Protein AF-A0A2E2PIN6-F1 (afdb_monomer)

Sequence (85 aa):
MGRSKAQLITNMAFKMMTQNPATAQDVYAALREQGFYYLPTVREITFALRTDKRFFELGKVKVGSLVRSRSHDVCLWGRIDINYN

Nearest PDB structures (foldseek):
  2od5-assembly1_A  TM=7.035E-01  e=4.214E-05  uncultured marine organism
  8apo-assembly1_Xf  TM=6.178E-01  e=2.715E-02  Polytomella magna
  2zfw-assembly1_B  TM=6.276E-01  e=1.391E-01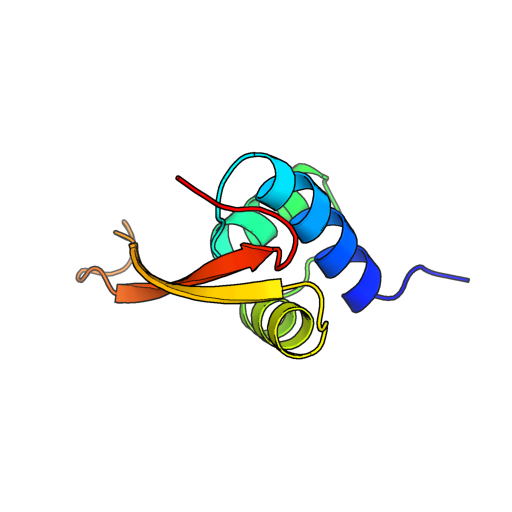  Synechococcus sp.
  2zfw-assembly1_A  TM=6.300E-01  e=2.567E-01  Synechococcus sp.
  8zwa-assembly1_A  TM=5.728E-01  e=4.186E+00  Arabidopsis thaliana

Secondary structure (DSSP, 8-state):
-PPPHHHHHHHHHHHHTTTS-EEHHHHHHHHHHTT-SSPPPHHHHHHHHHHSTTEEEEEEEEE--SSSSS-EEEEEEEETT----

pLDDT: mean 84.62, std 12.47, range [41.91, 94.88]

Mean predicted aligned error: 5.85 Å

Foldseek 3Di:
DDDDPLNLLVVLCVVVQVVHWDFLVRSQVVVVVVPDPDGDDSVRSVVSQVVDPQKDFPFWDFDDDPVDPGTDTTTTMHGPVDDPD

Solvent-accessible surface area (backbone atoms only — not comparable to full-atom values): 5138 Å² total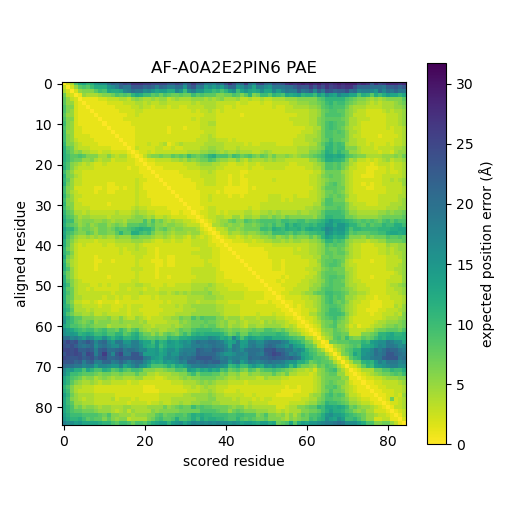; per-residue (Å²): 134,79,80,50,73,55,56,56,47,53,54,50,42,52,61,55,34,69,80,43,72,40,34,40,61,54,48,41,50,56,48,57,74,71,63,54,91,78,73,70,50,53,65,57,40,46,51,41,44,73,69,38,85,58,38,45,80,77,47,71,43,75,48,79,44,100,88,40,101,58,63,44,77,40,61,29,31,33,36,74,91,57,85,90,123

Radius of gyration: 12.96 Å; Cα contacts (8 Å, |Δi|>4): 110; chains: 1; bounding box: 38×26×31 Å

Structure (mmCIF, N/CA/C/O backbone):
data_AF-A0A2E2PIN6-F1
#
_entry.id   AF-A0A2E2PIN6-F1
#
loop_
_atom_site.group_PDB
_atom_site.id
_atom_site.type_symbol
_atom_site.label_atom_id
_atom_site.label_alt_id
_atom_site.label_comp_id
_atom_site.label_asym_id
_atom_site.label_entity_id
_atom_site.label_seq_id
_atom_site.pdbx_PDB_ins_code
_atom_site.Cartn_x
_atom_site.Cartn_y
_atom_site.Cartn_z
_atom_site.occupancy
_atom_site.B_iso_or_equiv
_atom_site.auth_seq_id
_atom_site.auth_comp_id
_atom_site.auth_asym_id
_atom_site.auth_atom_id
_atom_site.pdbx_PDB_model_num
ATOM 1 N N . MET A 1 1 ? 22.810 -8.763 -6.083 1.00 41.91 1 MET A N 1
ATOM 2 C CA . MET A 1 1 ? 21.435 -9.287 -5.927 1.00 41.91 1 MET A CA 1
ATOM 3 C C . MET A 1 1 ? 20.483 -8.102 -5.849 1.00 41.91 1 MET A C 1
ATOM 5 O O . MET A 1 1 ? 20.526 -7.372 -4.867 1.00 41.91 1 MET A O 1
ATOM 9 N N . GLY A 1 2 ? 19.724 -7.824 -6.911 1.00 52.59 2 GLY A N 1
ATOM 10 C CA . GLY A 1 2 ? 18.766 -6.713 -6.914 1.00 52.59 2 GLY A CA 1
ATOM 11 C C . GLY A 1 2 ? 17.619 -7.001 -5.946 1.00 52.59 2 GLY A C 1
ATOM 12 O O . GLY A 1 2 ? 17.105 -8.118 -5.932 1.00 52.59 2 GLY A O 1
ATOM 13 N N . ARG A 1 3 ? 17.234 -6.022 -5.119 1.00 60.50 3 ARG A N 1
ATOM 14 C CA . ARG A 1 3 ? 16.026 -6.128 -4.283 1.00 60.50 3 ARG A CA 1
ATOM 15 C C . ARG A 1 3 ? 14.835 -6.428 -5.194 1.00 60.50 3 ARG A C 1
ATOM 17 O O . ARG A 1 3 ? 14.687 -5.781 -6.231 1.00 60.50 3 ARG A O 1
ATOM 24 N N . SER A 1 4 ? 14.007 -7.408 -4.835 1.00 80.94 4 SER A N 1
ATOM 25 C CA . SER A 1 4 ? 12.847 -7.750 -5.662 1.00 80.94 4 SER A CA 1
ATOM 26 C C . SER A 1 4 ? 11.865 -6.574 -5.691 1.00 80.94 4 SER A C 1
ATOM 28 O O . SER A 1 4 ? 11.725 -5.842 -4.708 1.00 80.94 4 SER A O 1
ATOM 30 N N . LYS A 1 5 ? 11.154 -6.387 -6.810 1.00 83.12 5 LYS A N 1
ATOM 31 C CA . LYS A 1 5 ? 10.119 -5.345 -6.949 1.00 83.12 5 LYS A CA 1
ATOM 32 C C . LYS A 1 5 ? 9.118 -5.387 -5.779 1.00 83.12 5 LYS A C 1
ATOM 34 O O . LYS A 1 5 ? 8.741 -4.345 -5.257 1.00 83.12 5 LYS A O 1
ATOM 39 N N . ALA A 1 6 ? 8.765 -6.590 -5.316 1.00 86.69 6 ALA A N 1
ATOM 40 C CA . ALA A 1 6 ? 7.905 -6.795 -4.153 1.00 86.69 6 ALA A CA 1
ATOM 41 C C . ALA A 1 6 ? 8.515 -6.246 -2.852 1.00 86.69 6 ALA A C 1
ATOM 43 O O . ALA A 1 6 ? 7.826 -5.535 -2.131 1.00 86.69 6 ALA A O 1
ATOM 44 N N . GLN A 1 7 ? 9.800 -6.501 -2.575 1.00 88.94 7 GLN A N 1
ATOM 45 C CA . GLN A 1 7 ? 10.481 -5.946 -1.395 1.00 88.94 7 GLN A CA 1
ATOM 46 C C . GLN A 1 7 ? 10.529 -4.418 -1.410 1.00 88.94 7 GLN A C 1
ATOM 48 O O . GLN A 1 7 ? 10.408 -3.781 -0.370 1.00 88.94 7 GLN A O 1
ATOM 53 N N . LEU A 1 8 ? 10.722 -3.818 -2.583 1.00 90.00 8 LEU A N 1
ATOM 54 C CA . LEU A 1 8 ? 10.728 -2.365 -2.724 1.00 90.00 8 LEU A CA 1
ATOM 55 C C . LEU A 1 8 ? 9.356 -1.770 -2.376 1.00 90.00 8 LEU A C 1
ATOM 57 O O . LEU A 1 8 ? 9.285 -0.803 -1.618 1.00 90.00 8 LEU A O 1
ATOM 61 N N . ILE A 1 9 ? 8.277 -2.396 -2.854 1.00 92.06 9 ILE A N 1
ATOM 62 C CA . ILE A 1 9 ? 6.905 -2.001 -2.519 1.00 92.06 9 ILE A CA 1
ATOM 63 C C . ILE A 1 9 ? 6.646 -2.160 -1.021 1.00 92.06 9 ILE A C 1
ATOM 65 O O . ILE A 1 9 ? 6.194 -1.213 -0.380 1.00 92.06 9 ILE A O 1
ATOM 69 N N . THR A 1 10 ? 6.926 -3.337 -0.455 1.00 92.75 10 THR A N 1
ATOM 70 C CA . THR A 1 10 ? 6.592 -3.627 0.944 1.00 92.75 10 THR A CA 1
ATOM 71 C C . THR A 1 10 ? 7.397 -2.763 1.905 1.00 92.75 10 THR A C 1
ATOM 73 O O . THR A 1 10 ? 6.833 -2.273 2.875 1.00 92.75 10 THR A O 1
ATOM 76 N N . ASN A 1 11 ? 8.668 -2.472 1.617 1.00 92.69 11 ASN A N 1
ATOM 77 C CA . ASN A 1 11 ? 9.469 -1.557 2.434 1.00 92.69 11 ASN A CA 1
ATOM 78 C C . ASN A 1 11 ? 8.921 -0.124 2.410 1.00 92.69 11 ASN A C 1
ATOM 80 O O . ASN A 1 11 ? 8.852 0.525 3.455 1.00 92.69 11 ASN A O 1
ATOM 84 N N . MET A 1 12 ? 8.521 0.371 1.233 1.00 92.12 12 MET A N 1
ATOM 85 C CA . MET A 1 12 ? 7.922 1.701 1.121 1.00 92.12 12 MET A CA 1
ATOM 86 C C . MET A 1 12 ? 6.589 1.765 1.867 1.00 92.12 12 MET A C 1
ATOM 88 O O . MET A 1 12 ? 6.390 2.645 2.703 1.00 92.12 12 MET A O 1
ATOM 92 N N . ALA A 1 13 ? 5.704 0.803 1.611 1.00 93.06 13 ALA A N 1
ATOM 93 C CA . ALA A 1 13 ? 4.412 0.717 2.275 1.00 93.06 13 ALA A CA 1
ATOM 94 C C . ALA A 1 13 ? 4.566 0.624 3.796 1.00 93.06 13 ALA A C 1
ATOM 96 O O . ALA A 1 13 ? 3.881 1.336 4.521 1.00 93.06 13 ALA A O 1
ATOM 97 N N . PHE A 1 14 ? 5.520 -0.172 4.285 1.00 93.88 14 PHE A N 1
ATOM 98 C CA . PHE A 1 14 ? 5.805 -0.295 5.713 1.00 93.88 14 PHE A CA 1
ATOM 99 C C . PHE A 1 14 ? 6.185 1.050 6.337 1.00 93.88 14 PHE A C 1
ATOM 101 O O . PHE A 1 14 ? 5.659 1.410 7.391 1.00 93.88 14 PHE A O 1
ATOM 108 N N . LYS A 1 15 ? 7.057 1.815 5.665 1.00 92.44 15 LYS A N 1
ATOM 109 C CA . LYS A 1 15 ? 7.467 3.152 6.109 1.00 92.44 15 LYS A CA 1
ATOM 110 C C . LYS A 1 15 ? 6.280 4.117 6.138 1.00 92.44 15 LYS A C 1
ATOM 112 O O . LYS A 1 15 ? 6.049 4.742 7.167 1.00 92.44 15 LYS A O 1
ATOM 117 N N . MET A 1 16 ? 5.517 4.206 5.048 1.00 91.38 16 MET A N 1
ATOM 118 C CA . MET A 1 16 ? 4.368 5.118 4.943 1.00 91.38 16 MET A CA 1
ATOM 119 C C . MET A 1 16 ? 3.282 4.792 5.969 1.00 91.38 16 MET A C 1
ATOM 121 O O . MET A 1 16 ? 2.828 5.665 6.703 1.00 91.38 16 MET A O 1
ATOM 125 N N . MET A 1 17 ? 2.938 3.509 6.080 1.00 92.56 17 MET A N 1
ATOM 126 C CA . MET A 1 17 ? 1.862 3.035 6.944 1.00 92.56 17 MET A CA 1
ATOM 127 C C . MET A 1 17 ? 2.235 3.003 8.427 1.00 92.56 17 MET A C 1
ATOM 129 O O . MET A 1 17 ? 1.418 2.601 9.245 1.00 92.56 17 MET A O 1
ATOM 133 N N . THR A 1 18 ? 3.449 3.427 8.798 1.00 89.19 18 THR A N 1
ATOM 134 C CA . THR A 1 18 ? 3.824 3.596 10.213 1.00 89.19 18 THR A CA 1
ATOM 135 C C . THR A 1 18 ? 3.065 4.751 10.864 1.00 89.19 18 THR A C 1
ATOM 137 O O . THR A 1 18 ? 2.794 4.708 12.056 1.00 89.19 18 THR A O 1
ATOM 140 N N . GLN A 1 19 ? 2.750 5.794 10.092 1.00 81.25 19 GLN A N 1
ATOM 141 C CA . GLN A 1 19 ? 2.106 7.000 10.613 1.00 81.25 19 GLN A CA 1
ATOM 142 C C . GLN A 1 19 ? 0.603 6.994 10.352 1.00 81.25 19 GLN A C 1
ATOM 144 O O . GLN A 1 19 ? -0.167 7.255 11.264 1.00 81.25 19 GLN A O 1
ATOM 149 N N . ASN A 1 20 ? 0.193 6.679 9.120 1.00 88.56 20 ASN A N 1
ATOM 150 C CA . ASN A 1 20 ? -1.203 6.717 8.693 1.00 88.56 20 ASN A CA 1
ATOM 151 C C . ASN A 1 20 ? -1.494 5.606 7.679 1.00 88.56 20 ASN A C 1
ATOM 153 O O . ASN A 1 20 ? -0.586 5.223 6.940 1.00 88.56 20 ASN A O 1
ATOM 157 N N . PRO A 1 21 ? -2.742 5.125 7.571 1.00 92.12 21 PRO A N 1
ATOM 158 C CA . PRO A 1 21 ? -3.151 4.252 6.478 1.00 92.12 21 PRO A CA 1
ATOM 159 C C . PRO A 1 21 ? -2.858 4.882 5.114 1.00 92.12 21 PRO A C 1
ATOM 161 O O . PRO A 1 21 ? -2.916 6.103 4.964 1.00 92.12 21 PRO A O 1
ATOM 164 N N . ALA A 1 22 ? -2.585 4.058 4.106 1.00 92.94 22 ALA A N 1
ATOM 165 C CA . ALA A 1 22 ? -2.260 4.541 2.766 1.00 92.94 22 ALA A CA 1
ATOM 166 C C . ALA A 1 22 ? -2.928 3.697 1.681 1.00 92.94 22 ALA A C 1
ATOM 168 O O . ALA A 1 22 ? -3.152 2.495 1.838 1.00 92.94 22 ALA A O 1
ATOM 169 N N . THR A 1 23 ? -3.239 4.313 0.547 1.00 93.75 23 THR A N 1
ATOM 170 C CA . THR A 1 23 ? -3.716 3.596 -0.637 1.00 93.75 23 THR A CA 1
ATOM 171 C C . THR A 1 23 ? -2.543 3.110 -1.490 1.00 93.75 23 THR A C 1
ATOM 173 O O . THR A 1 23 ? -1.411 3.587 -1.392 1.00 93.75 23 THR A O 1
ATOM 176 N N . ALA A 1 24 ? -2.810 2.180 -2.409 1.00 92.31 24 ALA A N 1
ATOM 177 C CA . ALA A 1 24 ? -1.808 1.760 -3.390 1.00 92.31 24 ALA A CA 1
ATOM 178 C C . ALA A 1 24 ? -1.359 2.910 -4.322 1.00 92.31 24 ALA A C 1
ATOM 180 O O . ALA A 1 24 ? -0.257 2.856 -4.869 1.00 92.31 24 ALA A O 1
ATOM 181 N N . GLN A 1 25 ? -2.193 3.943 -4.504 1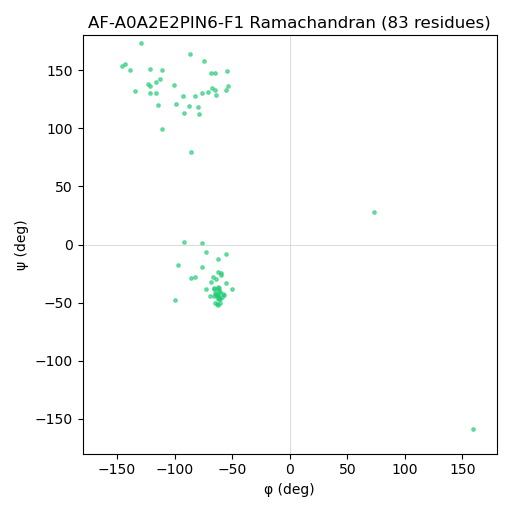.00 91.00 25 GLN A N 1
ATOM 182 C CA . GLN A 1 25 ? -1.833 5.146 -5.261 1.00 91.00 25 GLN A CA 1
ATOM 183 C C . GLN A 1 25 ? -0.844 6.021 -4.488 1.00 91.00 25 GLN A C 1
ATOM 185 O O . GLN A 1 25 ? 0.100 6.527 -5.088 1.00 91.00 25 GLN A O 1
ATOM 190 N N . ASP A 1 26 ? -1.001 6.134 -3.169 1.00 91.62 26 ASP A N 1
ATOM 191 C CA . ASP A 1 26 ? -0.070 6.892 -2.327 1.00 91.62 26 ASP A CA 1
ATOM 192 C C . ASP A 1 26 ? 1.310 6.227 -2.319 1.00 91.62 26 ASP A C 1
ATOM 194 O O . ASP A 1 26 ? 2.328 6.885 -2.523 1.00 91.62 26 ASP A O 1
ATOM 198 N N . VAL A 1 27 ? 1.348 4.895 -2.187 1.00 92.31 27 VAL A N 1
ATOM 199 C CA . VAL A 1 27 ? 2.599 4.124 -2.283 1.00 92.31 27 VAL A CA 1
ATOM 200 C C . VAL A 1 27 ? 3.246 4.303 -3.658 1.00 92.31 27 VAL A C 1
ATOM 202 O O . VAL A 1 27 ? 4.458 4.482 -3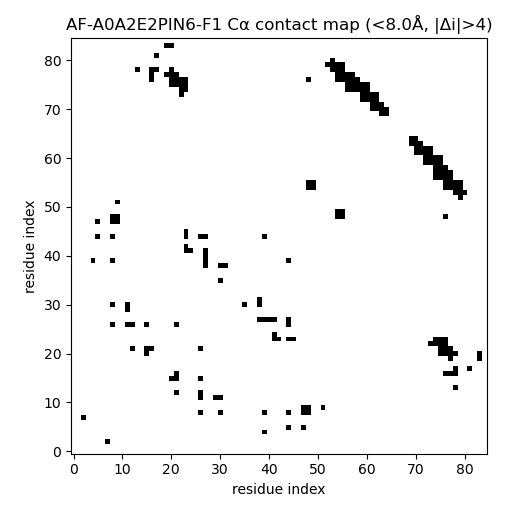.752 1.00 92.31 27 VAL A O 1
ATOM 205 N N . TYR A 1 28 ? 2.454 4.302 -4.733 1.00 92.06 28 TYR A N 1
ATOM 206 C CA . TYR A 1 28 ? 2.948 4.582 -6.081 1.00 92.06 28 TYR A CA 1
ATOM 207 C C . TYR A 1 28 ? 3.560 5.985 -6.192 1.00 92.06 28 TYR A C 1
ATOM 209 O O . TYR A 1 28 ? 4.654 6.132 -6.737 1.00 92.06 28 TYR A O 1
ATOM 217 N N . ALA A 1 29 ? 2.876 7.007 -5.671 1.00 91.00 29 ALA A N 1
ATOM 218 C CA . ALA A 1 29 ? 3.351 8.386 -5.689 1.00 91.00 29 ALA A CA 1
ATOM 219 C C . ALA A 1 29 ? 4.674 8.530 -4.921 1.00 91.00 29 ALA A C 1
ATOM 221 O O . ALA A 1 29 ? 5.638 9.061 -5.468 1.00 91.00 29 ALA A O 1
ATOM 222 N N . ALA A 1 30 ? 4.773 7.941 -3.727 1.00 91.00 30 ALA A N 1
ATOM 223 C CA . ALA A 1 30 ? 6.001 7.955 -2.934 1.00 91.00 30 ALA A CA 1
ATOM 224 C C . ALA A 1 30 ? 7.169 7.237 -3.632 1.00 91.00 30 ALA A C 1
ATOM 226 O O . ALA A 1 30 ? 8.315 7.684 -3.574 1.00 91.00 30 ALA A O 1
ATOM 227 N N . LEU A 1 31 ? 6.901 6.123 -4.324 1.00 90.75 31 LEU A N 1
ATOM 228 C CA . LEU A 1 31 ? 7.918 5.444 -5.132 1.00 90.75 31 LEU A CA 1
ATOM 229 C C . LEU A 1 31 ? 8.361 6.303 -6.320 1.00 90.75 31 LEU A C 1
ATOM 231 O O . LEU A 1 31 ? 9.546 6.323 -6.649 1.00 90.75 31 LEU A O 1
ATOM 235 N N . ARG A 1 32 ? 7.429 7.023 -6.954 1.00 89.69 32 ARG A N 1
ATOM 236 C CA . ARG A 1 32 ? 7.730 7.943 -8.058 1.00 89.69 32 ARG A CA 1
ATOM 237 C C . ARG A 1 32 ? 8.647 9.075 -7.611 1.00 89.69 32 ARG A C 1
ATOM 239 O O . ARG A 1 32 ? 9.601 9.385 -8.317 1.00 89.69 32 ARG A O 1
ATOM 246 N N . GLU A 1 33 ? 8.381 9.655 -6.447 1.00 89.50 33 GLU A N 1
ATOM 247 C CA . GLU A 1 33 ? 9.194 10.733 -5.872 1.00 89.50 33 GLU A CA 1
ATOM 248 C C . GLU A 1 33 ? 10.620 10.286 -5.528 1.00 89.50 33 GLU A C 1
ATOM 250 O O . GLU A 1 33 ? 11.553 11.075 -5.645 1.00 89.50 33 GLU A O 1
ATOM 255 N N . GLN A 1 34 ? 10.824 9.011 -5.182 1.00 85.62 34 GLN A N 1
ATOM 256 C CA . GLN A 1 34 ? 12.166 8.460 -4.949 1.00 85.62 34 GLN A CA 1
ATOM 257 C C . GLN A 1 34 ? 12.994 8.249 -6.228 1.00 85.62 34 GLN A C 1
ATOM 259 O O . GLN A 1 34 ? 14.173 7.912 -6.132 1.00 85.62 34 GLN A O 1
ATOM 264 N N . GLY A 1 35 ? 12.415 8.444 -7.418 1.00 82.75 35 GLY A N 1
ATOM 265 C CA . GLY A 1 35 ? 13.161 8.417 -8.678 1.00 82.75 35 GLY A CA 1
ATOM 266 C C . GLY A 1 35 ? 13.608 7.022 -9.131 1.00 82.75 35 GLY A C 1
ATOM 267 O O . GLY A 1 35 ? 14.622 6.893 -9.816 1.00 82.75 35 GLY A O 1
ATOM 268 N N . PHE A 1 36 ? 12.883 5.959 -8.765 1.00 78.62 36 PHE A N 1
ATOM 269 C CA . PHE A 1 36 ? 13.207 4.612 -9.246 1.00 78.62 36 PHE A CA 1
ATOM 270 C C . PHE A 1 36 ? 13.028 4.491 -10.766 1.00 78.62 36 PHE A C 1
ATOM 272 O O . PHE A 1 36 ? 11.982 4.840 -11.307 1.00 78.62 36 PHE A O 1
ATOM 279 N N . TYR A 1 37 ? 14.022 3.904 -11.443 1.00 71.56 37 TYR A N 1
ATOM 280 C CA . TYR A 1 37 ? 13.990 3.673 -12.894 1.00 71.56 37 TYR A CA 1
ATOM 281 C C . TYR A 1 37 ? 12.853 2.728 -13.322 1.00 71.56 37 TYR A C 1
ATOM 283 O O . TYR A 1 37 ? 12.222 2.928 -14.355 1.00 71.56 37 TYR A O 1
ATOM 291 N N . TYR A 1 38 ? 12.558 1.711 -12.503 1.00 78.81 38 TYR A N 1
ATOM 292 C CA . TYR A 1 38 ? 11.443 0.788 -12.717 1.00 78.81 38 TYR A CA 1
ATOM 293 C C . TYR A 1 38 ? 10.369 1.000 -11.658 1.00 78.81 38 TYR A C 1
ATOM 295 O O . TYR A 1 38 ? 10.465 0.476 -10.545 1.00 78.81 38 TYR A O 1
ATOM 303 N N . LEU A 1 39 ? 9.327 1.742 -12.024 1.00 87.06 39 LEU A N 1
ATOM 304 C CA . LEU A 1 39 ? 8.189 1.970 -11.147 1.00 87.06 39 LEU A CA 1
ATOM 305 C C . LEU A 1 39 ? 7.201 0.791 -11.214 1.00 87.06 39 LEU A C 1
ATOM 307 O O . LEU A 1 39 ? 6.784 0.410 -12.311 1.00 87.06 39 LEU A O 1
ATOM 311 N N . PRO A 1 40 ? 6.803 0.193 -10.078 1.00 89.38 40 PRO A N 1
ATOM 312 C CA . PRO A 1 40 ? 5.724 -0.783 -10.073 1.00 89.38 40 PRO A CA 1
ATOM 313 C C . PRO A 1 40 ? 4.382 -0.113 -10.386 1.00 89.38 40 PRO A C 1
ATOM 315 O O . PRO A 1 40 ? 4.139 1.031 -10.011 1.00 89.38 40 PRO A O 1
ATOM 318 N N . THR A 1 41 ? 3.481 -0.837 -11.042 1.00 91.00 41 THR A N 1
ATOM 319 C CA . THR A 1 41 ? 2.114 -0.352 -11.274 1.00 91.00 41 THR A CA 1
ATOM 320 C C . THR A 1 41 ? 1.284 -0.416 -9.990 1.00 91.00 41 THR A C 1
ATOM 322 O O . THR A 1 41 ? 1.537 -1.235 -9.107 1.00 91.00 41 THR A O 1
ATOM 325 N N . VAL A 1 42 ? 0.211 0.376 -9.907 1.00 90.81 42 VAL A N 1
ATOM 326 C CA . VAL A 1 42 ? -0.743 0.331 -8.777 1.00 90.81 42 VAL A CA 1
ATOM 327 C C . VAL A 1 42 ? -1.311 -1.082 -8.563 1.00 90.81 42 VAL A C 1
ATOM 329 O O . VAL A 1 42 ? -1.541 -1.505 -7.429 1.00 90.81 42 VAL A O 1
ATOM 332 N N . ARG A 1 43 ? -1.486 -1.855 -9.644 1.00 91.00 43 ARG A N 1
ATOM 333 C CA . ARG A 1 43 ? -1.952 -3.245 -9.570 1.00 91.00 43 ARG A CA 1
ATOM 334 C C . ARG A 1 43 ? -0.897 -4.163 -8.956 1.00 91.00 43 ARG A C 1
ATOM 336 O O . ARG A 1 43 ? -1.236 -4.965 -8.093 1.00 91.00 43 ARG A O 1
ATOM 343 N N . GLU A 1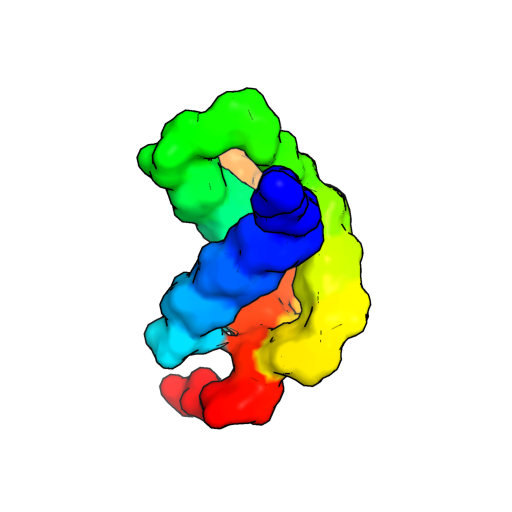 44 ? 0.364 -4.025 -9.360 1.00 92.75 44 GLU A N 1
ATOM 344 C CA . GLU A 1 44 ? 1.484 -4.763 -8.756 1.00 92.75 44 GLU A CA 1
ATOM 345 C C . GLU A 1 44 ? 1.639 -4.425 -7.268 1.00 92.75 44 GLU A C 1
ATOM 347 O O . GLU A 1 44 ? 1.836 -5.327 -6.458 1.00 92.75 44 GLU A O 1
ATOM 352 N N . ILE A 1 45 ? 1.473 -3.150 -6.900 1.00 93.62 45 ILE A N 1
ATOM 353 C CA . ILE A 1 45 ? 1.478 -2.709 -5.500 1.00 93.62 45 ILE A CA 1
ATOM 354 C C . ILE A 1 45 ? 0.361 -3.395 -4.717 1.00 93.62 45 ILE A C 1
ATOM 356 O O . ILE A 1 45 ? 0.615 -4.002 -3.682 1.00 93.62 45 ILE A O 1
ATOM 360 N N . THR A 1 46 ? -0.862 -3.363 -5.246 1.00 93.50 46 THR A N 1
ATOM 361 C CA . THR A 1 46 ? -2.022 -4.011 -4.618 1.00 93.50 46 THR A CA 1
ATOM 362 C C . THR A 1 46 ? -1.785 -5.507 -4.394 1.00 93.50 46 THR A C 1
ATOM 364 O O . THR A 1 46 ? -2.084 -6.027 -3.321 1.00 93.50 46 THR A O 1
ATOM 367 N N . PHE A 1 47 ? -1.217 -6.210 -5.379 1.00 93.62 47 PHE A N 1
ATOM 368 C CA . PHE A 1 47 ? -0.884 -7.627 -5.229 1.00 93.62 47 PHE A CA 1
ATOM 369 C C . PHE A 1 47 ? 0.199 -7.869 -4.176 1.00 93.62 47 PHE A C 1
ATOM 371 O O . PHE A 1 47 ? 0.067 -8.803 -3.385 1.00 93.62 47 PHE A O 1
ATOM 378 N N . ALA A 1 48 ? 1.243 -7.039 -4.140 1.00 93.88 48 ALA A N 1
ATOM 379 C CA . ALA A 1 48 ? 2.306 -7.159 -3.148 1.00 93.88 48 ALA A CA 1
ATOM 380 C C . ALA A 1 48 ? 1.772 -6.956 -1.721 1.00 93.88 48 ALA A C 1
ATOM 382 O O . ALA A 1 48 ? 2.072 -7.765 -0.847 1.00 93.88 48 ALA A O 1
ATOM 383 N N . LEU A 1 49 ? 0.922 -5.944 -1.508 1.00 93.62 49 LEU A N 1
ATOM 384 C CA . LEU A 1 49 ? 0.276 -5.689 -0.215 1.00 93.62 49 LEU A CA 1
ATOM 385 C C . LEU A 1 49 ? -0.642 -6.838 0.202 1.00 93.62 49 LEU A C 1
ATOM 387 O O . 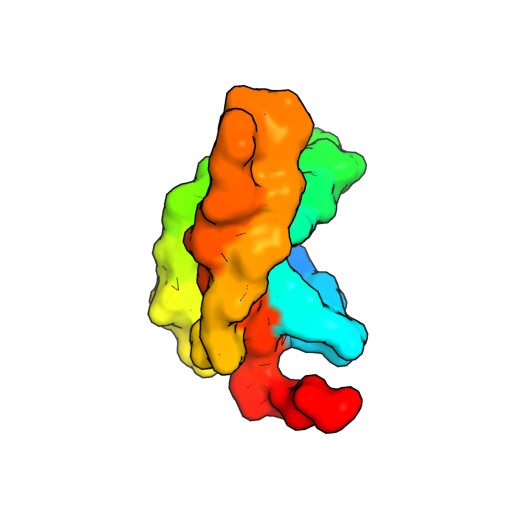LEU A 1 49 ? -0.587 -7.278 1.341 1.00 93.62 49 LEU A O 1
ATOM 391 N N . ARG A 1 50 ? -1.435 -7.379 -0.729 1.00 93.06 50 ARG A N 1
ATOM 392 C CA . ARG A 1 50 ? -2.329 -8.513 -0.451 1.00 93.06 50 ARG A CA 1
ATOM 393 C C . ARG A 1 50 ? -1.578 -9.811 -0.131 1.00 93.06 50 ARG A C 1
ATOM 395 O O . ARG A 1 50 ? -2.123 -10.672 0.550 1.00 93.06 50 ARG A O 1
ATOM 402 N N . THR A 1 51 ? -0.365 -9.974 -0.656 1.00 92.62 51 THR A N 1
ATOM 403 C CA . THR A 1 51 ? 0.443 -11.191 -0.465 1.00 92.62 51 THR A CA 1
ATOM 404 C C . THR A 1 51 ? 1.272 -11.143 0.823 1.00 92.62 51 THR A C 1
ATOM 406 O O . THR A 1 51 ? 1.564 -12.189 1.402 1.00 92.62 51 THR A O 1
ATOM 409 N N . ASP A 1 52 ? 1.663 -9.953 1.290 1.00 92.31 52 ASP A N 1
ATOM 410 C CA . ASP A 1 52 ? 2.448 -9.797 2.518 1.00 92.31 52 ASP A CA 1
ATOM 411 C C . ASP A 1 52 ? 1.531 -9.694 3.748 1.00 92.31 52 ASP A C 1
ATOM 413 O O . ASP A 1 52 ? 0.730 -8.773 3.886 1.00 92.31 52 ASP A O 1
ATOM 417 N N . LYS A 1 53 ? 1.692 -10.643 4.679 1.00 91.69 53 LYS A N 1
ATOM 418 C CA . LYS A 1 53 ? 0.869 -10.798 5.893 1.00 91.69 53 LYS A CA 1
ATOM 419 C C . LYS A 1 53 ? 0.936 -9.610 6.858 1.00 91.69 53 LYS A C 1
ATOM 421 O O . LYS A 1 53 ? 0.159 -9.560 7.806 1.00 91.69 53 LYS A O 1
ATOM 426 N N . ARG A 1 54 ? 1.890 -8.695 6.670 1.00 92.62 54 ARG A N 1
ATOM 427 C CA . ARG A 1 54 ? 2.031 -7.495 7.504 1.00 92.62 54 ARG A CA 1
ATOM 428 C C . ARG A 1 54 ? 0.997 -6.425 7.177 1.00 92.62 54 ARG A C 1
ATOM 430 O O . ARG A 1 54 ? 0.780 -5.550 8.012 1.00 92.62 54 ARG A O 1
ATOM 437 N N . PHE A 1 55 ? 0.376 -6.481 6.001 1.00 94.31 55 PHE A N 1
ATOM 438 C CA . PHE A 1 55 ? -0.607 -5.496 5.569 1.00 94.31 55 PHE A CA 1
ATOM 439 C C . PHE A 1 55 ? -2.005 -6.096 5.519 1.00 94.31 55 PHE A C 1
ATOM 441 O O . PHE A 1 55 ? -2.185 -7.282 5.244 1.00 94.31 55 PHE A O 1
ATOM 448 N N . PHE A 1 56 ? -3.004 -5.255 5.754 1.00 93.69 56 PHE A N 1
ATOM 449 C CA . PHE A 1 56 ? -4.402 -5.631 5.619 1.00 93.69 56 PHE A CA 1
ATOM 450 C C . PHE A 1 56 ? -5.230 -4.475 5.057 1.00 93.69 56 PHE A C 1
ATOM 452 O O . PHE A 1 56 ? -4.856 -3.305 5.156 1.00 93.69 56 PHE A O 1
ATOM 459 N N . GLU A 1 57 ? -6.345 -4.820 4.419 1.00 93.88 57 GLU A N 1
ATOM 460 C CA . GLU A 1 57 ? -7.298 -3.847 3.893 1.00 93.88 57 GLU A CA 1
ATOM 461 C C . GLU A 1 57 ? -8.170 -3.336 5.049 1.00 93.88 57 GLU A C 1
ATOM 463 O O . GLU A 1 57 ? -8.879 -4.113 5.685 1.00 93.88 57 GLU A O 1
ATOM 468 N N . LEU A 1 58 ? -8.100 -2.032 5.327 1.00 90.69 58 LEU A N 1
ATOM 469 C CA . LEU A 1 58 ? -8.900 -1.354 6.355 1.00 90.69 58 LEU A CA 1
ATOM 470 C C . LEU A 1 58 ? -10.303 -1.003 5.850 1.00 90.69 58 LEU A C 1
ATOM 472 O O . LEU A 1 58 ? -11.246 -0.891 6.627 1.00 90.69 58 LEU A O 1
ATOM 476 N N . GLY A 1 59 ? -10.439 -0.797 4.542 1.00 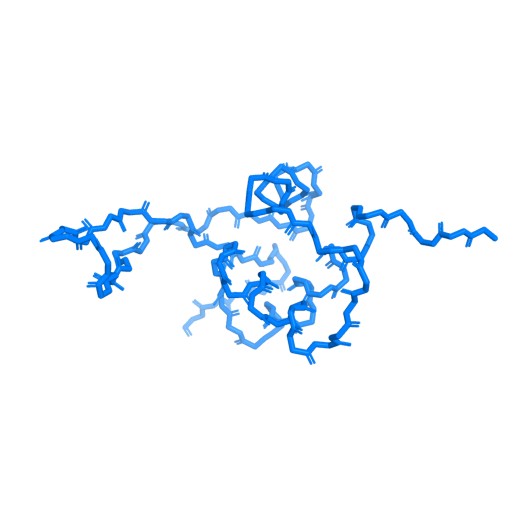89.62 59 GLY A N 1
ATOM 477 C CA . GLY A 1 59 ? -11.691 -0.411 3.913 1.00 89.62 59 GLY A CA 1
ATOM 478 C C . GLY A 1 59 ? -11.462 0.226 2.552 1.00 89.62 59 GLY A C 1
ATOM 479 O O . GLY A 1 59 ? -10.415 0.051 1.926 1.00 89.62 59 GLY A O 1
ATOM 480 N N . LYS A 1 60 ? -12.449 0.992 2.091 1.00 89.06 60 LYS A N 1
ATOM 481 C CA . LYS A 1 60 ? -12.387 1.714 0.821 1.00 89.06 60 LYS A CA 1
ATOM 482 C C . LYS A 1 60 ? -12.562 3.204 1.049 1.00 89.06 60 LYS A C 1
ATOM 484 O O . LYS A 1 60 ? -13.449 3.619 1.788 1.00 89.06 60 LYS A O 1
ATOM 489 N N . VAL A 1 61 ? -11.739 3.996 0.376 1.00 86.62 61 VAL A N 1
ATOM 490 C CA . VAL A 1 61 ? -11.818 5.457 0.374 1.00 86.62 61 VAL A CA 1
ATOM 491 C C . VAL A 1 61 ? -12.145 5.954 -1.026 1.00 86.62 61 VAL A C 1
ATOM 493 O O . VAL A 1 61 ? -11.632 5.436 -2.020 1.00 86.62 61 VAL A O 1
ATOM 496 N N . LYS A 1 62 ? -13.012 6.966 -1.114 1.00 81.44 62 LYS A N 1
ATOM 497 C CA . LYS A 1 62 ? -13.312 7.635 -2.381 1.00 81.44 62 LYS A CA 1
ATOM 498 C C . LYS A 1 62 ? -12.194 8.605 -2.703 1.00 81.44 62 LYS A C 1
ATOM 500 O O . LYS A 1 62 ? -12.057 9.630 -2.043 1.00 81.44 62 LYS A O 1
ATOM 505 N N . VAL A 1 63 ? -11.444 8.310 -3.756 1.00 70.81 63 VAL A N 1
ATOM 506 C CA . VAL A 1 63 ? -10.426 9.230 -4.261 1.00 70.81 63 VAL A CA 1
ATOM 507 C C . VAL A 1 63 ? -11.015 9.991 -5.444 1.00 70.81 63 VAL A C 1
ATOM 509 O O . VAL A 1 63 ? -11.466 9.404 -6.436 1.00 70.81 63 VAL A O 1
ATOM 512 N N . GLY A 1 64 ? -11.057 11.317 -5.315 1.00 64.94 64 GLY A N 1
ATOM 513 C CA . GLY A 1 64 ? -11.380 12.213 -6.418 1.00 64.94 64 GLY A CA 1
ATOM 514 C C . GLY A 1 64 ? -10.224 12.226 -7.413 1.00 64.94 64 GLY A C 1
ATOM 515 O O . GLY A 1 64 ? -9.069 12.373 -7.028 1.00 64.94 64 GLY A O 1
ATOM 516 N N . SER A 1 65 ? -10.516 12.057 -8.698 1.00 60.53 65 SER A N 1
ATOM 517 C CA . SER A 1 65 ? -9.515 12.190 -9.754 1.00 60.53 65 SER A CA 1
ATOM 518 C C . SER A 1 65 ? -9.898 13.364 -10.637 1.00 60.53 65 SER A C 1
ATOM 520 O O . SER A 1 65 ? -11.022 13.416 -11.120 1.00 60.53 65 SER A O 1
ATOM 522 N N . LEU A 1 66 ? -8.951 14.262 -10.910 1.00 58.03 66 LEU A N 1
ATOM 523 C CA . LEU A 1 66 ? -9.139 15.340 -11.889 1.00 58.03 66 LEU A CA 1
ATOM 524 C C . LEU A 1 66 ? -9.435 14.802 -13.303 1.00 58.03 66 LEU A C 1
ATOM 526 O O . LEU A 1 66 ? -10.046 15.490 -14.110 1.00 58.03 66 LEU A O 1
ATOM 530 N N . VAL A 1 67 ? -9.015 13.565 -13.600 1.00 55.91 67 VAL A N 1
ATOM 531 C CA . VAL A 1 67 ? -9.088 12.949 -14.938 1.00 55.91 67 VAL A CA 1
ATOM 532 C C . VAL A 1 67 ? -10.322 12.049 -15.099 1.00 55.91 67 VAL A C 1
ATOM 534 O O . VAL A 1 67 ? -10.719 11.732 -16.217 1.00 55.91 67 VAL A O 1
ATOM 537 N N . ARG A 1 68 ? -10.966 11.627 -14.002 1.00 53.94 68 ARG A N 1
ATOM 538 C CA . ARG A 1 68 ? -12.204 10.834 -14.051 1.00 53.94 68 ARG A CA 1
ATOM 539 C C . ARG A 1 68 ? -13.345 11.646 -13.460 1.00 53.94 68 ARG A C 1
ATOM 541 O O . ARG A 1 68 ? -13.335 11.950 -12.279 1.00 53.94 68 ARG A O 1
ATOM 548 N N . SER A 1 69 ? -14.380 11.890 -14.264 1.00 53.53 69 SER A N 1
ATOM 549 C CA . SER A 1 69 ? -15.609 12.616 -13.893 1.00 53.53 69 SER A CA 1
ATOM 550 C C . SER A 1 69 ? -16.352 12.053 -12.658 1.00 53.53 69 SER A C 1
ATOM 552 O O . SER A 1 69 ? -17.289 12.677 -12.169 1.00 53.53 69 SER A O 1
ATOM 554 N N . ARG A 1 70 ? -15.948 10.892 -12.120 1.00 56.19 70 ARG A N 1
ATOM 555 C CA . ARG A 1 70 ? -16.513 10.288 -10.908 1.00 56.19 70 ARG A CA 1
ATOM 556 C C . ARG A 1 70 ? -15.408 9.793 -9.976 1.00 56.19 70 ARG A C 1
ATOM 558 O O . ARG A 1 70 ? -14.506 9.070 -10.405 1.00 56.19 70 ARG A O 1
ATOM 565 N N . SER A 1 71 ? -15.524 10.145 -8.696 1.00 65.81 71 SER A N 1
ATOM 566 C CA . SER A 1 71 ? -14.767 9.531 -7.604 1.00 65.81 71 SER A CA 1
ATOM 567 C C . SER A 1 71 ? -14.958 8.015 -7.650 1.00 65.81 71 SER A C 1
ATOM 569 O O . SER A 1 71 ? -16.075 7.541 -7.861 1.00 65.81 71 SER A O 1
ATOM 571 N N . HIS A 1 72 ? -13.879 7.259 -7.473 1.00 75.50 72 HIS A N 1
ATOM 572 C CA . HIS A 1 72 ? -13.931 5.800 -7.419 1.00 75.50 72 HIS A CA 1
ATOM 573 C C . HIS A 1 72 ? -13.364 5.313 -6.093 1.00 75.50 72 HIS A C 1
ATOM 575 O O . HIS A 1 72 ? -12.521 5.976 -5.484 1.00 75.50 72 HIS A O 1
ATOM 581 N N . ASP A 1 73 ? -13.859 4.163 -5.654 1.00 83.25 73 ASP A N 1
ATOM 582 C CA . ASP A 1 73 ? -13.417 3.543 -4.417 1.00 83.25 73 ASP A CA 1
ATOM 583 C C . ASP A 1 73 ? -12.049 2.891 -4.622 1.00 83.25 73 ASP A C 1
ATOM 585 O O . ASP A 1 73 ? -11.840 2.117 -5.562 1.00 83.25 73 ASP A O 1
ATOM 589 N N . VAL A 1 74 ? -11.121 3.193 -3.720 1.00 86.38 74 VAL A N 1
ATOM 590 C CA . VAL A 1 74 ? -9.768 2.638 -3.693 1.00 86.38 74 VAL A CA 1
ATOM 591 C C . VAL A 1 74 ? -9.548 1.983 -2.335 1.00 86.38 74 VAL A C 1
ATOM 593 O O . VAL A 1 74 ? -9.965 2.521 -1.312 1.00 86.38 74 VAL A O 1
ATOM 596 N N . CYS A 1 75 ? -8.912 0.812 -2.316 1.00 91.75 75 CYS A N 1
ATOM 597 C CA . CYS A 1 75 ? -8.598 0.115 -1.071 1.00 91.75 75 CYS A CA 1
ATOM 598 C C . CYS A 1 75 ? -7.616 0.940 -0.227 1.00 91.75 75 CYS A C 1
ATOM 600 O O . CYS A 1 75 ? -6.552 1.344 -0.715 1.00 91.75 75 CYS A O 1
ATOM 602 N N . LEU A 1 76 ? -7.978 1.144 1.035 1.00 93.19 76 LEU A N 1
ATOM 603 C CA . LEU A 1 76 ? -7.134 1.715 2.070 1.00 93.19 76 LEU A CA 1
ATOM 604 C C . LEU A 1 76 ? -6.429 0.577 2.805 1.00 93.19 76 LEU A C 1
ATOM 606 O O . LEU A 1 76 ? -7.076 -0.365 3.265 1.00 93.19 76 LEU A O 1
ATOM 610 N N . TRP A 1 77 ? -5.109 0.664 2.908 1.00 94.88 77 TRP A N 1
ATOM 611 C CA . TRP A 1 77 ? -4.277 -0.365 3.515 1.00 94.88 77 TRP A CA 1
ATOM 612 C C . TRP A 1 77 ? -3.659 0.139 4.810 1.00 94.88 77 TRP A C 1
ATOM 614 O O . TRP A 1 77 ? -3.253 1.298 4.917 1.00 94.88 77 TRP A O 1
ATOM 624 N N . GLY A 1 78 ? -3.580 -0.762 5.779 1.00 93.44 78 GLY A N 1
ATOM 625 C CA . GLY A 1 78 ? -2.911 -0.557 7.052 1.00 93.44 78 GLY A 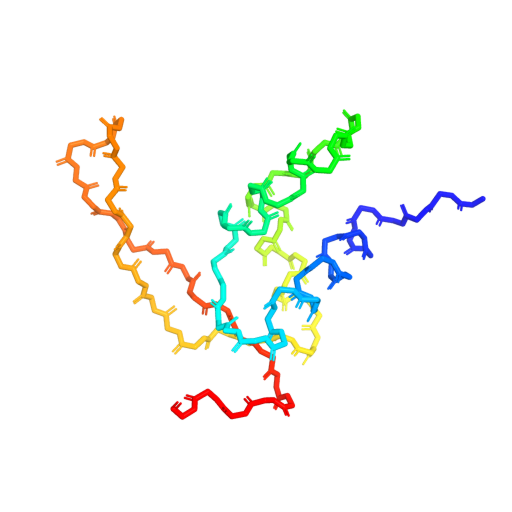CA 1
ATOM 626 C C . GLY A 1 78 ? -1.946 -1.691 7.356 1.00 93.44 78 GLY A C 1
ATOM 627 O O . GLY A 1 78 ? -1.879 -2.695 6.642 1.00 93.44 78 GLY A O 1
ATOM 628 N N . ARG A 1 79 ? -1.192 -1.524 8.436 1.00 93.19 79 ARG A N 1
ATOM 629 C CA . ARG A 1 79 ? -0.309 -2.542 8.993 1.00 93.19 79 ARG A CA 1
ATOM 630 C C . ARG A 1 79 ? -0.942 -3.218 10.189 1.00 93.19 79 ARG A C 1
ATOM 632 O O . ARG A 1 79 ? -1.471 -2.540 11.061 1.00 93.19 79 ARG A O 1
ATOM 639 N N . ILE A 1 80 ? -0.815 -4.540 10.252 1.00 90.69 80 ILE A N 1
ATOM 640 C CA . ILE A 1 80 ? -1.425 -5.381 11.292 1.00 90.69 80 ILE A CA 1
ATOM 641 C C . ILE A 1 80 ? -0.977 -5.026 12.715 1.00 90.69 80 ILE A C 1
ATOM 643 O O . ILE A 1 80 ? -1.698 -5.284 13.671 1.00 90.69 80 ILE A O 1
ATOM 647 N N . ASP A 1 81 ? 0.211 -4.443 12.860 1.00 88.50 81 ASP A N 1
ATOM 648 C CA . ASP A 1 81 ? 0.818 -4.110 14.145 1.00 88.50 81 ASP A CA 1
ATOM 649 C C . ASP A 1 81 ? 0.496 -2.691 14.638 1.00 88.50 81 ASP A C 1
ATOM 651 O O . ASP A 1 81 ? 0.976 -2.294 15.698 1.00 88.50 81 ASP A O 1
ATOM 655 N N . ILE A 1 82 ? -0.311 -1.927 13.897 1.00 88.12 82 ILE A N 1
ATOM 656 C CA . ILE A 1 82 ? -0.670 -0.550 14.238 1.00 88.12 82 ILE A CA 1
ATOM 657 C C . ILE A 1 82 ? -2.182 -0.435 14.363 1.00 88.12 82 ILE A C 1
ATOM 659 O O . ILE A 1 82 ? -2.929 -0.828 13.467 1.00 88.12 82 ILE A O 1
ATOM 663 N N . ASN A 1 83 ? -2.624 0.155 15.474 1.00 81.69 83 ASN A N 1
ATOM 664 C CA . ASN A 1 83 ? -4.001 0.591 15.612 1.00 81.69 83 ASN A CA 1
ATOM 665 C C . ASN A 1 83 ? -4.115 2.051 15.165 1.00 81.69 83 ASN A C 1
ATOM 667 O O . ASN A 1 83 ? -3.554 2.948 15.796 1.00 81.69 83 ASN A O 1
ATOM 671 N N . TYR A 1 84 ? -4.825 2.267 14.065 1.00 75.38 84 TYR A N 1
ATOM 672 C CA . TYR A 1 84 ? -5.121 3.591 13.535 1.00 75.38 84 TYR A CA 1
ATOM 673 C C . TYR A 1 84 ? -6.387 4.105 14.234 1.00 75.38 84 TYR A C 1
ATOM 675 O O . TYR A 1 84 ? -7.485 3.950 13.706 1.00 75.38 84 TYR A O 1
ATOM 683 N N . ASN A 1 85 ? -6.223 4.609 15.463 1.00 61.50 85 ASN A N 1
ATOM 684 C CA . ASN A 1 85 ? -7.282 5.285 16.224 1.00 61.50 85 ASN A CA 1
ATOM 685 C C . ASN A 1 85 ? -7.495 6.718 15.730 1.0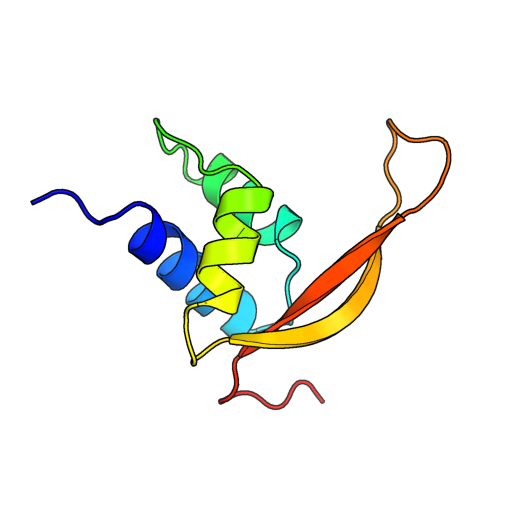0 61.50 85 ASN A C 1
ATOM 687 O O . ASN A 1 85 ? -6.476 7.403 15.488 1.00 61.50 85 ASN A O 1
#